Protein AF-A0A7W0IDV5-F1 (afdb_monomer_lite)

Sequence (63 aa):
MSFYVSLTCDVPDTEVGPCMSEDSGPGAPQSATAARRILQRQGWHRTRDGRDICPDCWEAGRR

pLDDT: mean 71.91, std 10.21, range [51.94, 85.94]

Secondary structure (DSSP, 8-state):
--B--EEE--SS--TT-S-EEESSSSBSPPPHHHHHHHHHHTT-EE-TTS-EE-HHHHHTT--

Foldseek 3Di:
DFDWDKAWAPQPDDVVDTDIDILDDGDDYDPPVSSVVSQVVVQWDADPVGGIHHNVCVVVVSD

Organism: NCBI:txid2756131

Radius of gyration: 11.92 Å; chains: 1; bounding box: 28×19×38 Å

Structure (mmCIF, N/CA/C/O backbone):
data_AF-A0A7W0IDV5-F1
#
_entry.id   AF-A0A7W0IDV5-F1
#
loop_
_atom_site.group_PDB
_atom_site.id
_atom_site.type_symbol
_atom_site.label_atom_id
_atom_site.label_alt_id
_atom_site.label_comp_id
_atom_site.label_asym_id
_atom_site.label_entity_id
_atom_site.label_seq_id
_atom_site.pdbx_PDB_ins_code
_atom_site.Cartn_x
_atom_site.Cartn_y
_atom_site.Cartn_z
_atom_site.occupancy
_atom_site.B_iso_or_equiv
_atom_site.auth_seq_id
_atom_site.auth_comp_id
_atom_site.auth_asym_id
_atom_site.auth_atom_id
_atom_site.pdbx_PDB_model_num
ATOM 1 N N . MET A 1 1 ? 0.825 1.389 25.661 1.00 51.94 1 MET A N 1
ATOM 2 C CA . MET A 1 1 ? 1.232 0.475 24.575 1.00 51.94 1 MET A CA 1
ATOM 3 C C . MET A 1 1 ? 0.720 1.073 23.282 1.00 51.94 1 MET A C 1
ATOM 5 O O . MET A 1 1 ? -0.490 1.196 23.145 1.00 51.94 1 MET A O 1
ATOM 9 N N . SER A 1 2 ? 1.619 1.535 22.417 1.00 55.09 2 SER A N 1
ATOM 10 C CA . SER A 1 2 ? 1.256 2.024 21.083 1.00 55.09 2 SER A CA 1
ATOM 11 C C . SER A 1 2 ? 1.237 0.836 20.132 1.00 55.09 2 SER A C 1
ATOM 13 O O . SER A 1 2 ? 2.144 0.006 20.181 1.00 55.09 2 SER A O 1
ATOM 15 N N . PHE A 1 3 ? 0.203 0.744 19.306 1.00 59.97 3 PHE A N 1
ATOM 16 C CA . PHE A 1 3 ? 0.070 -0.295 18.293 1.00 59.97 3 PHE A CA 1
ATOM 17 C C . PHE A 1 3 ? 0.017 0.401 16.937 1.00 59.97 3 PHE A C 1
ATOM 19 O O . PHE A 1 3 ? -0.688 1.396 16.794 1.00 59.97 3 PHE A O 1
ATOM 26 N N . TYR A 1 4 ? 0.763 -0.105 15.964 1.00 57.94 4 TYR A N 1
ATOM 27 C CA . TYR A 1 4 ? 0.726 0.372 14.585 1.00 57.94 4 TYR A CA 1
ATOM 28 C C . TYR A 1 4 ? 0.555 -0.828 13.657 1.00 57.94 4 TYR A C 1
ATOM 30 O O . TYR A 1 4 ? 0.925 -1.952 14.013 1.00 57.94 4 TYR A O 1
ATOM 38 N N . VAL A 1 5 ? -0.037 -0.599 12.487 1.00 65.19 5 VAL A N 1
ATOM 39 C CA . VAL A 1 5 ? -0.092 -1.601 11.424 1.00 65.19 5 VAL A CA 1
ATOM 40 C C . VAL A 1 5 ? 0.901 -1.172 10.354 1.00 65.19 5 VAL A C 1
ATOM 42 O O . VAL A 1 5 ? 0.768 -0.098 9.771 1.00 65.19 5 VAL A O 1
ATOM 45 N N . SER A 1 6 ? 1.905 -2.003 10.091 1.00 68.06 6 SER A N 1
ATOM 46 C CA . SER A 1 6 ? 2.777 -1.842 8.930 1.00 68.06 6 SER A CA 1
ATOM 47 C C . SER A 1 6 ? 2.284 -2.734 7.795 1.00 68.06 6 SER A C 1
ATOM 49 O O . SER A 1 6 ? 1.911 -3.891 8.004 1.00 68.06 6 SER A O 1
ATOM 51 N N . LEU A 1 7 ? 2.254 -2.181 6.584 1.00 70.12 7 LEU A N 1
ATOM 52 C CA . LEU A 1 7 ? 2.057 -2.951 5.362 1.00 70.12 7 LEU A CA 1
ATOM 53 C C . LEU A 1 7 ? 3.381 -2.973 4.604 1.00 70.12 7 LEU A C 1
ATOM 55 O O . LEU A 1 7 ? 4.044 -1.948 4.415 1.00 70.12 7 LEU A O 1
ATOM 59 N N . THR A 1 8 ? 3.774 -4.175 4.213 1.00 75.31 8 THR A N 1
ATOM 60 C CA . THR A 1 8 ? 5.019 -4.439 3.505 1.00 75.31 8 THR A CA 1
ATOM 61 C C . THR A 1 8 ? 4.692 -4.686 2.041 1.00 75.31 8 THR A C 1
ATOM 63 O O . THR A 1 8 ? 3.716 -5.359 1.724 1.00 75.31 8 THR A O 1
ATOM 66 N N . CYS A 1 9 ? 5.489 -4.106 1.151 1.00 76.31 9 CYS A N 1
ATOM 67 C CA . CYS A 1 9 ? 5.394 -4.342 -0.276 1.00 76.31 9 CYS A CA 1
ATOM 68 C C . CYS A 1 9 ? 5.779 -5.794 -0.565 1.00 76.31 9 CYS A C 1
ATOM 70 O O . CYS A 1 9 ? 6.878 -6.223 -0.213 1.00 76.31 9 CYS A O 1
ATOM 72 N N . ASP A 1 10 ? 4.894 -6.528 -1.235 1.00 73.94 10 ASP A N 1
ATOM 73 C CA . ASP A 1 10 ? 5.103 -7.943 -1.571 1.00 73.94 10 ASP A CA 1
ATOM 74 C C . ASP A 1 10 ? 5.993 -8.141 -2.814 1.00 73.94 10 ASP A C 1
ATOM 76 O O . ASP A 1 10 ? 6.089 -9.244 -3.359 1.00 73.94 10 ASP A O 1
ATOM 80 N N . VAL A 1 11 ? 6.625 -7.075 -3.316 1.00 71.88 11 VAL A N 1
ATOM 81 C CA . VAL A 1 11 ? 7.592 -7.173 -4.412 1.00 71.88 11 VAL A CA 1
ATOM 82 C C . VAL A 1 11 ? 8.917 -7.700 -3.850 1.00 71.88 11 VAL A C 1
ATOM 84 O O . VAL A 1 11 ? 9.508 -7.043 -2.989 1.00 71.88 11 VAL A O 1
ATOM 87 N N . PRO A 1 12 ? 9.405 -8.864 -4.322 1.00 61.62 12 PRO A N 1
ATOM 88 C CA . PRO A 1 12 ? 10.675 -9.410 -3.869 1.00 61.62 12 PRO A CA 1
ATOM 89 C C . PRO A 1 12 ? 11.825 -8.510 -4.334 1.00 61.62 12 PRO A C 1
ATOM 91 O O . PRO A 1 12 ? 11.881 -8.119 -5.499 1.00 61.62 12 PRO A O 1
ATOM 94 N N . ASP A 1 13 ? 12.726 -8.201 -3.403 1.00 59.44 13 ASP A N 1
ATOM 95 C CA . ASP A 1 13 ? 13.990 -7.492 -3.611 1.00 59.44 13 ASP A CA 1
ATOM 96 C C . ASP A 1 13 ? 13.895 -6.113 -4.286 1.00 59.44 13 ASP A C 1
ATOM 98 O O . ASP A 1 13 ? 14.014 -5.927 -5.504 1.00 59.44 13 ASP A O 1
ATOM 102 N N . THR A 1 14 ? 13.834 -5.084 -3.442 1.00 55.56 14 THR A N 1
ATOM 103 C CA . THR A 1 14 ? 14.672 -3.912 -3.712 1.00 55.56 14 THR A CA 1
ATOM 104 C C . THR A 1 14 ? 16.003 -4.131 -2.996 1.00 55.56 14 THR A C 1
ATOM 106 O O . THR A 1 14 ? 16.015 -4.722 -1.918 1.00 55.56 14 THR A O 1
ATOM 109 N N . GLU A 1 15 ? 17.125 -3.664 -3.552 1.00 58.69 15 GLU A N 1
ATOM 110 C CA . GLU A 1 15 ? 18.462 -3.786 -2.926 1.00 58.69 15 GLU A CA 1
ATOM 111 C C . GLU A 1 15 ? 18.538 -3.171 -1.508 1.00 58.69 15 GLU A C 1
ATOM 113 O O . GLU A 1 15 ? 19.526 -3.340 -0.798 1.00 58.69 15 GLU A O 1
ATOM 118 N N . VAL A 1 16 ? 17.480 -2.471 -1.085 1.00 59.53 16 VAL A N 1
ATOM 119 C CA . VAL A 1 16 ? 17.330 -1.763 0.190 1.00 59.53 16 VAL A CA 1
ATOM 120 C C . VAL A 1 16 ? 16.382 -2.502 1.162 1.00 59.53 16 VAL A C 1
ATOM 122 O O . VAL A 1 16 ? 16.110 -2.012 2.256 1.00 59.53 16 VAL A O 1
ATOM 125 N N . GLY A 1 17 ? 15.886 -3.692 0.799 1.00 60.44 17 GLY A N 1
ATOM 126 C CA . GLY A 1 17 ? 14.868 -4.447 1.543 1.00 60.44 17 GLY A CA 1
ATOM 127 C C . GLY A 1 17 ? 13.442 -4.214 1.016 1.00 60.44 17 GLY A C 1
ATOM 128 O O . GLY A 1 17 ? 13.241 -3.464 0.058 1.00 60.44 17 GLY A O 1
ATOM 129 N N . PRO A 1 18 ? 12.415 -4.877 1.573 1.00 64.25 18 PRO A N 1
ATOM 130 C CA . PRO A 1 18 ? 11.047 -4.683 1.109 1.00 64.25 18 PRO A CA 1
ATOM 131 C C . PRO A 1 18 ? 10.572 -3.268 1.465 1.00 64.25 18 PRO A C 1
ATOM 133 O O . PRO A 1 18 ? 10.737 -2.821 2.600 1.00 64.25 18 PRO A O 1
ATOM 136 N N . CYS A 1 19 ? 9.978 -2.546 0.510 1.00 68.62 19 CYS A N 1
ATOM 137 C CA . CYS A 1 19 ? 9.399 -1.233 0.799 1.00 68.62 19 CYS A CA 1
ATOM 138 C C . CYS A 1 19 ? 8.316 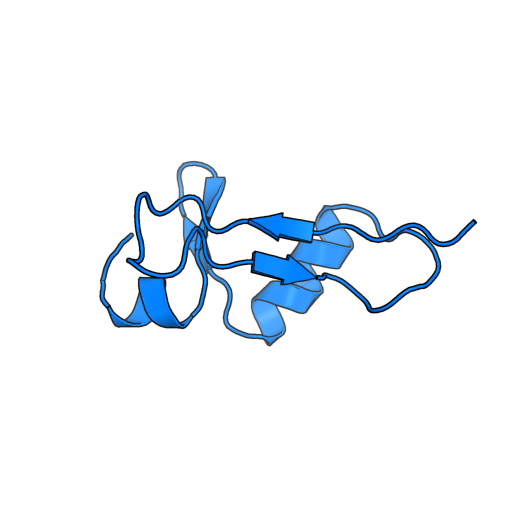-1.389 1.874 1.00 68.62 19 CYS A C 1
ATOM 140 O O . CYS A 1 19 ? 7.456 -2.259 1.762 1.00 68.62 19 CYS A O 1
ATOM 142 N N . MET A 1 20 ? 8.335 -0.554 2.910 1.00 70.38 20 MET A N 1
ATOM 143 C CA . MET A 1 20 ? 7.359 -0.616 4.001 1.00 70.38 20 MET A CA 1
ATOM 144 C C . MET A 1 20 ? 6.700 0.748 4.156 1.00 70.38 20 MET A C 1
ATOM 146 O O . MET A 1 20 ? 7.358 1.774 3.992 1.00 70.38 20 MET A O 1
ATOM 150 N N . SER A 1 21 ? 5.414 0.769 4.487 1.00 69.31 21 SER A N 1
ATOM 151 C CA . SER A 1 21 ? 4.754 1.986 4.949 1.00 69.31 21 SER A CA 1
ATOM 152 C C . SER A 1 21 ? 3.900 1.675 6.169 1.00 69.31 21 SER A C 1
ATOM 154 O O . SER A 1 21 ? 3.239 0.635 6.255 1.00 69.31 21 SER A O 1
ATOM 156 N N . GLU A 1 22 ? 3.974 2.569 7.144 1.00 68.12 22 GLU A N 1
ATOM 157 C CA . GLU A 1 22 ? 3.182 2.506 8.362 1.00 68.12 22 GLU A CA 1
ATOM 158 C C . GLU A 1 22 ? 1.837 3.188 8.112 1.00 68.12 22 GLU A C 1
ATOM 160 O O . GLU A 1 22 ? 1.764 4.267 7.519 1.00 68.12 22 GLU A O 1
ATOM 165 N N . ASP A 1 23 ? 0.754 2.555 8.561 1.00 61.44 23 ASP A N 1
ATOM 166 C CA . ASP A 1 23 ? -0.595 3.081 8.367 1.00 61.44 23 ASP A CA 1
ATOM 167 C C . ASP A 1 23 ? -0.857 4.386 9.127 1.00 61.44 23 ASP A C 1
ATOM 169 O O . ASP A 1 23 ? -1.660 5.226 8.716 1.00 61.44 23 ASP A O 1
ATOM 173 N N . SER A 1 24 ? -0.163 4.544 10.246 1.00 57.12 24 SER A N 1
ATOM 174 C CA . SER A 1 24 ? -0.222 5.661 11.160 1.00 57.12 24 SER A CA 1
ATOM 175 C C . SER A 1 24 ? 1.022 5.621 12.047 1.00 57.12 24 SER A C 1
ATOM 177 O O . SER A 1 24 ? 1.507 4.552 12.418 1.00 57.12 24 SER A 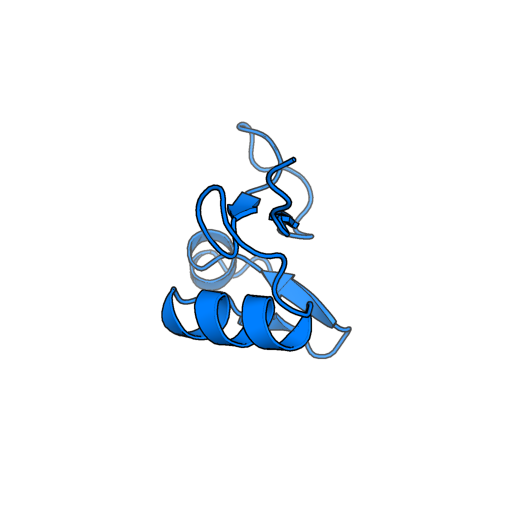O 1
ATOM 179 N N . GLY A 1 25 ? 1.547 6.799 12.398 1.00 57.94 25 GLY A N 1
ATOM 180 C CA . GLY A 1 25 ? 2.533 6.906 13.475 1.00 57.94 25 GLY A CA 1
ATOM 181 C C . GLY A 1 25 ? 1.967 6.358 14.798 1.00 57.94 25 GLY A C 1
ATOM 182 O O . GLY A 1 25 ? 0.766 6.097 14.890 1.00 57.94 25 GLY A O 1
ATOM 183 N N . PRO A 1 26 ? 2.790 6.197 15.849 1.00 53.44 26 PRO A N 1
ATOM 184 C CA . PRO A 1 26 ? 2.382 5.532 17.089 1.00 53.44 26 PRO A CA 1
ATOM 185 C C . PRO A 1 26 ? 1.066 6.103 17.651 1.00 53.44 26 PRO A C 1
ATOM 187 O O . PRO A 1 26 ? 1.009 7.253 18.083 1.00 53.44 26 PRO A O 1
ATOM 190 N N . GLY A 1 27 ? 0.006 5.285 17.645 1.00 60.72 27 GLY A N 1
ATOM 191 C CA . GLY A 1 27 ? -1.364 5.707 17.946 1.00 60.72 27 GLY A CA 1
ATOM 192 C C . GLY A 1 27 ? -2.296 4.539 18.290 1.00 60.72 27 GLY A C 1
ATOM 193 O O . GLY A 1 27 ? -1.846 3.467 18.701 1.00 60.72 27 GLY A O 1
ATOM 194 N N . ALA A 1 28 ? -3.611 4.760 18.187 1.00 53.66 28 ALA A N 1
ATOM 195 C CA . ALA A 1 28 ? -4.596 3.694 18.366 1.00 53.66 28 ALA A CA 1
ATOM 196 C C . ALA A 1 28 ? -4.593 2.772 17.132 1.00 53.66 28 ALA A C 1
ATOM 198 O O . ALA A 1 28 ? -4.636 3.292 16.014 1.00 53.66 28 ALA A O 1
ATOM 199 N N . PRO A 1 29 ? -4.588 1.436 17.309 1.00 55.12 29 PRO A N 1
ATOM 200 C CA . PRO A 1 29 ? -4.534 0.505 16.190 1.00 55.12 29 PRO A CA 1
ATOM 201 C C . PRO A 1 29 ? -5.747 0.703 15.284 1.00 55.12 29 PRO A C 1
ATOM 203 O O . PRO A 1 29 ? -6.895 0.584 15.724 1.00 55.12 29 PRO A O 1
ATOM 206 N N . GLN A 1 30 ? -5.498 0.998 14.012 1.00 64.75 30 GLN A N 1
ATOM 207 C CA . GLN A 1 30 ? -6.546 1.015 13.009 1.00 64.75 30 GLN A CA 1
ATOM 208 C C . GLN A 1 30 ? -6.751 -0.396 12.442 1.00 64.75 30 GLN A C 1
ATOM 210 O O . GLN A 1 30 ? -5.866 -1.248 12.464 1.00 64.75 30 GLN A O 1
ATOM 215 N N . SER A 1 31 ? -7.957 -0.689 11.951 1.00 76.06 31 SER A N 1
ATOM 216 C CA . SER A 1 31 ? -8.184 -1.946 11.223 1.00 76.06 31 SER A CA 1
ATOM 217 C C . SER A 1 31 ? -7.310 -2.000 9.964 1.00 76.06 31 SER A C 1
ATOM 219 O O . SER A 1 31 ? -7.092 -0.968 9.331 1.00 76.06 31 SER A O 1
ATOM 221 N N . ALA A 1 32 ? -6.923 -3.196 9.505 1.00 72.75 32 ALA A N 1
ATOM 222 C CA . ALA A 1 32 ? -6.213 -3.364 8.227 1.00 72.75 32 ALA A CA 1
ATOM 223 C C . ALA A 1 32 ? -6.944 -2.697 7.037 1.00 72.75 32 ALA A C 1
ATOM 225 O O . ALA A 1 32 ? -6.329 -2.288 6.057 1.00 72.75 32 ALA A O 1
ATOM 226 N N . THR A 1 33 ? -8.270 -2.553 7.111 1.00 77.25 33 THR A N 1
ATOM 227 C CA . THR A 1 33 ? -9.074 -1.818 6.123 1.00 77.25 33 THR A CA 1
ATOM 228 C C . THR A 1 33 ? -8.839 -0.308 6.177 1.00 77.25 33 THR A C 1
ATOM 230 O O . THR A 1 33 ? -8.750 0.340 5.136 1.00 77.25 33 THR A O 1
ATOM 233 N N . ALA A 1 34 ? -8.760 0.263 7.378 1.00 76.31 34 ALA A N 1
ATOM 234 C CA . ALA A 1 34 ? -8.458 1.678 7.568 1.00 76.31 34 ALA A CA 1
ATOM 235 C C . ALA A 1 34 ? -7.012 1.985 7.150 1.00 76.31 34 ALA A C 1
ATOM 237 O O . ALA A 1 34 ? -6.804 2.935 6.395 1.00 76.31 34 ALA A O 1
ATOM 238 N N . ALA A 1 35 ? -6.076 1.092 7.481 1.00 75.56 35 ALA A N 1
ATOM 239 C CA . ALA A 1 35 ? -4.695 1.167 7.027 1.00 75.56 35 ALA A CA 1
ATOM 240 C C . ALA A 1 35 ? -4.580 1.246 5.500 1.00 75.56 35 ALA A C 1
ATOM 242 O O . ALA A 1 35 ? -4.007 2.179 4.941 1.00 75.56 35 ALA A O 1
ATOM 243 N N . ARG A 1 36 ? -5.241 0.317 4.800 1.00 76.44 36 ARG A N 1
ATOM 244 C CA . ARG A 1 36 ? -5.267 0.287 3.330 1.00 76.44 36 ARG A CA 1
ATOM 245 C C . ARG A 1 36 ? -5.870 1.547 2.718 1.00 76.44 36 ARG A C 1
ATOM 247 O O . ARG A 1 36 ?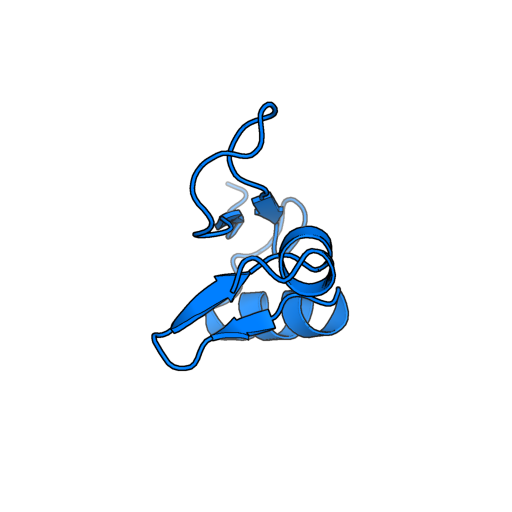 -5.385 2.003 1.691 1.00 76.44 36 ARG A O 1
ATOM 254 N N . ARG A 1 37 ? -6.909 2.132 3.327 1.00 79.62 37 ARG A N 1
ATOM 255 C CA . ARG A 1 37 ? -7.497 3.394 2.837 1.00 79.62 37 ARG A CA 1
ATOM 256 C C . ARG A 1 37 ? -6.521 4.561 2.932 1.00 79.62 37 ARG A C 1
ATOM 258 O O . ARG A 1 37 ? -6.547 5.426 2.061 1.00 79.62 37 ARG A O 1
ATOM 265 N N . ILE A 1 38 ? -5.703 4.608 3.980 1.00 77.50 38 ILE A N 1
ATOM 266 C CA . ILE A 1 38 ? -4.674 5.638 4.132 1.00 77.50 38 ILE A CA 1
ATOM 267 C C . ILE A 1 38 ? -3.580 5.422 3.091 1.00 77.50 38 ILE A C 1
ATOM 269 O O . ILE A 1 38 ? -3.271 6.347 2.345 1.00 77.50 38 ILE A O 1
ATOM 273 N N . LEU A 1 39 ? -3.069 4.197 2.969 1.00 77.94 39 LEU A N 1
ATOM 274 C CA . LEU A 1 39 ? -2.008 3.893 2.012 1.00 77.94 39 LEU A CA 1
ATOM 275 C C . LEU A 1 39 ? -2.438 4.104 0.556 1.00 77.94 39 LEU A C 1
ATOM 277 O O . LEU A 1 39 ? -1.660 4.638 -0.228 1.00 77.94 39 LEU A O 1
ATOM 281 N N . GLN A 1 40 ? -3.693 3.810 0.200 1.00 80.31 40 GLN A N 1
ATOM 282 C CA . GLN A 1 40 ? -4.243 4.159 -1.118 1.00 80.31 40 GLN A CA 1
ATOM 283 C C . GLN A 1 40 ? -4.146 5.662 -1.418 1.00 80.31 40 GLN A C 1
ATOM 285 O O . GLN A 1 40 ? -3.867 6.044 -2.551 1.00 80.31 40 GLN A O 1
ATOM 290 N N . ARG A 1 41 ? -4.339 6.532 -0.416 1.00 81.31 41 ARG A N 1
ATOM 291 C CA . ARG A 1 41 ? -4.159 7.988 -0.582 1.00 81.31 41 ARG A CA 1
ATOM 292 C C . ARG A 1 41 ? -2.693 8.388 -0.723 1.00 81.31 41 ARG A C 1
ATOM 294 O O . ARG A 1 41 ? -2.418 9.439 -1.288 1.00 81.31 41 ARG A O 1
ATOM 301 N N . GLN A 1 42 ? -1.778 7.567 -0.218 1.00 77.88 42 GLN A N 1
ATOM 302 C CA . GLN A 1 42 ? -0.333 7.732 -0.369 1.00 77.88 42 GLN A CA 1
ATOM 303 C C . GLN A 1 42 ? 0.201 7.094 -1.665 1.00 77.88 42 GLN A C 1
ATOM 305 O O . GL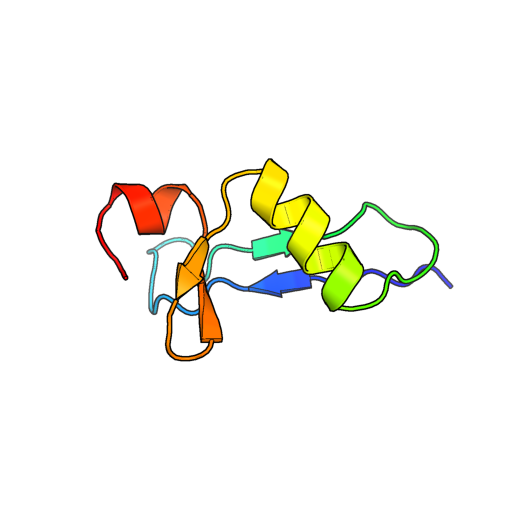N A 1 42 ? 1.408 7.061 -1.869 1.00 77.88 42 GLN A O 1
ATOM 310 N N . GLY A 1 43 ? -0.681 6.582 -2.533 1.00 81.88 43 GLY A N 1
ATOM 311 C CA . GLY A 1 43 ? -0.311 5.992 -3.821 1.00 81.88 43 GLY A CA 1
ATOM 312 C C . GLY A 1 43 ? 0.019 4.501 -3.769 1.00 81.88 43 GLY A C 1
ATOM 313 O O . GLY A 1 43 ? 0.546 3.967 -4.738 1.00 81.88 43 GLY A O 1
ATOM 314 N N . TRP A 1 44 ? -0.265 3.806 -2.663 1.00 85.94 44 TRP A N 1
ATOM 315 C CA . TRP A 1 44 ? -0.149 2.350 -2.644 1.00 85.94 44 TRP A CA 1
ATOM 316 C C . TRP A 1 44 ? -1.249 1.710 -3.481 1.00 85.94 44 TRP A C 1
ATOM 318 O O . TRP A 1 44 ? -2.426 2.081 -3.417 1.00 85.94 44 TRP A O 1
ATOM 328 N N . HIS A 1 45 ? -0.857 0.682 -4.217 1.00 84.88 45 HIS A N 1
ATOM 329 C CA . HIS A 1 45 ? -1.731 -0.094 -5.069 1.00 84.88 45 HIS A CA 1
ATOM 330 C C . HIS A 1 45 ? -1.943 -1.482 -4.485 1.00 84.88 45 HIS A C 1
ATOM 332 O O . HIS A 1 45 ? -1.051 -2.070 -3.886 1.00 84.88 45 HIS A O 1
ATOM 338 N N . ARG A 1 46 ? -3.144 -2.024 -4.689 1.00 84.38 46 ARG A N 1
ATOM 339 C CA . ARG A 1 46 ? -3.450 -3.415 -4.367 1.00 84.38 46 ARG A CA 1
ATOM 340 C C . ARG A 1 46 ? -3.695 -4.167 -5.660 1.00 84.38 46 ARG A C 1
ATOM 342 O O . ARG A 1 46 ? -4.531 -3.752 -6.466 1.00 84.38 46 ARG A O 1
ATOM 349 N N . THR A 1 47 ? -2.972 -5.254 -5.869 1.00 83.06 47 THR A N 1
ATOM 350 C CA . THR A 1 47 ? -3.150 -6.095 -7.050 1.00 83.06 47 THR A CA 1
ATOM 351 C C . THR A 1 47 ? -4.396 -6.966 -6.929 1.00 83.06 47 THR A C 1
ATOM 353 O O . THR A 1 47 ? -5.022 -7.089 -5.872 1.00 83.06 47 THR A O 1
ATOM 356 N N . ARG A 1 48 ? -4.774 -7.604 -8.040 1.00 83.00 48 ARG A N 1
ATOM 357 C CA . ARG A 1 48 ? -5.970 -8.452 -8.111 1.00 83.00 48 ARG A CA 1
ATOM 358 C C . ARG A 1 48 ? -5.858 -9.726 -7.263 1.00 83.00 48 ARG A C 1
ATOM 360 O O . ARG A 1 48 ? -6.874 -10.231 -6.803 1.00 83.00 48 ARG A O 1
ATOM 367 N N . ASP A 1 49 ? -4.640 -10.210 -7.045 1.00 83.31 49 ASP A N 1
ATOM 368 C CA . ASP A 1 49 ? -4.283 -11.320 -6.154 1.00 83.31 49 ASP A CA 1
ATOM 369 C C . ASP A 1 49 ? -4.107 -10.889 -4.686 1.00 83.31 49 ASP A C 1
ATOM 371 O O . ASP A 1 49 ? -3.894 -11.727 -3.816 1.00 83.31 49 ASP A O 1
ATOM 375 N N . GLY A 1 50 ? -4.282 -9.597 -4.385 1.00 81.44 50 GLY A N 1
ATOM 376 C CA . GLY A 1 50 ? -4.347 -9.087 -3.019 1.00 81.44 50 GLY A CA 1
ATOM 377 C C . GLY A 1 50 ? -3.008 -8.678 -2.410 1.00 81.44 50 GLY A C 1
ATOM 378 O O . GLY A 1 50 ? -2.995 -8.416 -1.206 1.00 81.44 50 GLY A O 1
ATOM 379 N N . ARG A 1 51 ? -1.946 -8.585 -3.219 1.00 82.44 51 ARG A N 1
ATOM 380 C CA . ARG A 1 51 ? -0.649 -8.033 -2.816 1.00 82.44 51 ARG A CA 1
ATOM 381 C C . ARG A 1 51 ? -0.731 -6.520 -2.691 1.00 82.44 51 ARG A C 1
ATOM 383 O O . ARG A 1 51 ? -1.410 -5.866 -3.489 1.00 82.44 51 ARG A O 1
ATOM 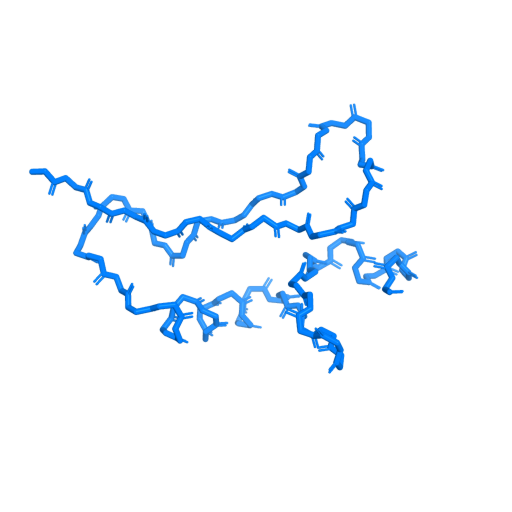390 N N . ASP A 1 52 ? -0.051 -5.975 -1.692 1.00 83.69 52 ASP A N 1
ATOM 391 C CA . ASP A 1 52 ? 0.089 -4.532 -1.514 1.00 83.69 52 ASP A CA 1
ATOM 392 C C . ASP A 1 52 ? 1.428 -4.086 -2.147 1.00 83.69 52 ASP A C 1
ATOM 394 O O . ASP A 1 52 ? 2.474 -4.698 -1.935 1.00 83.69 52 ASP A O 1
ATOM 398 N N . ILE A 1 53 ? 1.383 -3.052 -2.991 1.00 82.19 53 ILE A N 1
ATOM 399 C CA . ILE A 1 53 ? 2.503 -2.565 -3.807 1.00 82.19 53 ILE A CA 1
ATOM 400 C C . ILE A 1 53 ? 2.692 -1.073 -3.555 1.00 82.19 53 ILE A C 1
ATOM 402 O O . ILE A 1 53 ? 1.746 -0.291 -3.672 1.00 82.19 53 ILE A O 1
ATOM 406 N N . CYS A 1 54 ? 3.916 -0.670 -3.219 1.00 83.31 54 CYS A N 1
ATOM 407 C CA . CYS A 1 54 ? 4.246 0.735 -3.005 1.00 83.31 54 CYS A CA 1
ATOM 408 C C . CYS A 1 54 ? 4.218 1.540 -4.326 1.00 83.31 54 CYS A C 1
ATOM 410 O O . CYS A 1 54 ? 4.369 0.951 -5.403 1.00 83.31 54 CYS A O 1
ATOM 412 N N . PRO A 1 55 ? 4.063 2.877 -4.263 1.00 82.75 55 PRO A N 1
ATOM 413 C CA . PRO A 1 55 ? 4.032 3.734 -5.451 1.00 82.75 55 PRO A CA 1
ATOM 414 C C . PRO A 1 55 ? 5.234 3.506 -6.377 1.00 82.75 55 PRO A C 1
ATOM 416 O O . PRO A 1 55 ? 5.058 3.315 -7.575 1.00 82.75 55 PRO A O 1
ATOM 419 N N . ASP A 1 56 ? 6.439 3.407 -5.810 1.00 82.62 56 ASP A N 1
ATOM 420 C CA . ASP A 1 56 ? 7.677 3.247 -6.581 1.00 82.62 56 ASP A CA 1
ATOM 421 C C . ASP A 1 56 ? 7.710 1.925 -7.359 1.00 82.62 56 ASP A C 1
ATOM 423 O O . ASP A 1 56 ? 8.081 1.880 -8.532 1.00 82.62 56 ASP A O 1
ATOM 427 N N . CYS A 1 57 ? 7.292 0.824 -6.726 1.00 80.25 57 CYS A N 1
ATOM 428 C CA . CYS A 1 57 ? 7.218 -0.477 -7.390 1.00 80.25 57 CYS A CA 1
ATOM 429 C C . CYS A 1 57 ? 6.135 -0.493 -8.471 1.00 80.25 57 CYS A C 1
ATOM 431 O O . CYS A 1 57 ? 6.327 -1.093 -9.531 1.00 80.25 57 CYS A O 1
ATOM 433 N N . TRP A 1 58 ? 5.016 0.187 -8.218 1.00 82.94 58 TRP A N 1
ATOM 434 C CA . TRP A 1 58 ? 3.942 0.332 -9.187 1.00 82.94 58 TRP A CA 1
ATOM 435 C C . TRP A 1 58 ? 4.391 1.122 -10.422 1.00 82.94 58 TRP A C 1
ATOM 437 O O . TRP A 1 58 ? 4.200 0.651 -11.546 1.00 82.94 58 TRP A O 1
ATOM 447 N N . GLU A 1 59 ? 5.040 2.272 -10.227 1.00 83.50 59 GLU A N 1
ATOM 448 C CA . GLU A 1 59 ? 5.610 3.090 -11.304 1.00 83.50 59 GLU A CA 1
ATOM 449 C C . GLU A 1 59 ? 6.705 2.344 -12.075 1.00 83.50 59 GLU A C 1
ATOM 451 O O . GLU A 1 59 ? 6.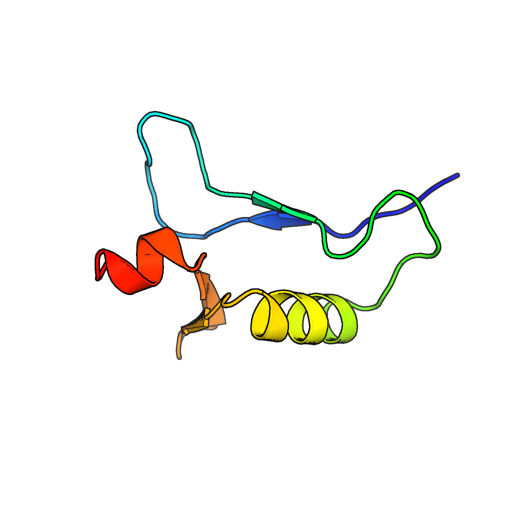743 2.396 -13.305 1.00 83.50 59 GLU A O 1
ATOM 456 N N . ALA A 1 60 ? 7.536 1.561 -11.381 1.00 82.19 60 ALA A N 1
ATOM 457 C CA . ALA A 1 60 ? 8.548 0.702 -11.994 1.00 82.19 60 ALA A CA 1
ATOM 458 C C . ALA A 1 60 ? 7.965 -0.516 -12.744 1.00 82.19 60 ALA A C 1
ATOM 460 O O . ALA A 1 60 ? 8.719 -1.302 -13.321 1.00 82.19 60 ALA A O 1
ATOM 461 N N . GLY A 1 61 ? 6.642 -0.717 -12.722 1.00 79.12 61 GLY A N 1
ATOM 462 C CA . GLY A 1 61 ? 5.978 -1.845 -13.375 1.00 79.12 61 GLY A CA 1
ATOM 463 C C . GLY A 1 61 ? 6.216 -3.196 -12.693 1.00 79.12 61 GLY A C 1
ATOM 464 O O . GLY A 1 61 ? 5.951 -4.235 -13.300 1.00 79.12 61 GLY A O 1
ATOM 465 N N . ARG A 1 62 ? 6.688 -3.196 -11.441 1.00 72.56 62 ARG A N 1
ATOM 466 C CA . ARG A 1 62 ? 6.872 -4.386 -10.601 1.00 72.56 62 ARG A CA 1
ATOM 467 C C . ARG A 1 62 ? 5.537 -4.722 -9.930 1.00 72.56 62 ARG A C 1
ATOM 469 O O . ARG A 1 62 ? 5.307 -4.364 -8.779 1.00 72.56 62 ARG A O 1
ATOM 476 N N . ARG A 1 63 ? 4.632 -5.332 -10.696 1.00 70.12 63 ARG A N 1
ATOM 477 C CA . ARG A 1 63 ? 3.239 -5.628 -10.322 1.00 70.12 63 ARG A CA 1
ATOM 478 C C . ARG A 1 63 ? 2.912 -7.108 -10.419 1.00 70.12 63 ARG A C 1
ATOM 480 O O . ARG A 1 63 ? 3.345 -7.744 -11.397 1.00 70.12 63 ARG A O 1
#